Protein AF-A0AAJ4RD51-F1 (afdb_monomer_lite)

Sequence (147 aa):
MKLLRYLFYLLFVIAFFAPMIANIYITQNPNETLKTYYVVIFKYFNLIYYAVLIIFLFASFKFKEAVIGGIIFILGYLGFIYFYNFYFAKMEAQKKAEELNAVVLSMDKLKDFGSYKLLYKKGFYVVVKKEKYDHTNPFGYVKDQRR

Secondary structure (DSSP, 8-state):
-HHHHHHHHHHHHHHHHHHHHHHHHHHT-S-HHHHHHHHHHHTT--HHHHHHHHHHHHHHHH-HHHHHHHHHHHHHHHHHHHHIIIIIHHHHHHHHHHHHT-EEEEGGGGGGS-SEEEEEEETTEEEEEE-------TT--------

Structure (mmCIF, N/CA/C/O backbone):
data_AF-A0AAJ4RD51-F1
#
_entry.id   AF-A0AAJ4RD51-F1
#
loop_
_atom_site.group_PDB
_atom_site.id
_atom_site.type_symbol
_atom_site.label_atom_id
_atom_site.label_alt_id
_atom_site.label_comp_id
_atom_site.label_asym_id
_atom_site.label_entity_id
_atom_site.label_seq_id
_atom_site.pdbx_PDB_ins_code
_atom_site.Cartn_x
_atom_site.Cartn_y
_atom_site.Cartn_z
_atom_site.occupancy
_atom_site.B_iso_or_equiv
_atom_site.auth_seq_id
_atom_site.auth_comp_id
_atom_site.auth_asym_id
_atom_site.auth_atom_id
_atom_site.pdbx_PDB_model_num
ATOM 1 N N . MET A 1 1 ? -18.148 11.676 22.662 1.00 77.50 1 MET A N 1
ATOM 2 C CA . MET A 1 1 ? -17.928 10.223 22.879 1.00 77.50 1 MET A CA 1
ATOM 3 C C . MET A 1 1 ? -18.667 9.319 21.891 1.00 77.50 1 MET A C 1
ATOM 5 O O . MET A 1 1 ? -18.007 8.497 21.273 1.00 77.50 1 MET A O 1
ATOM 9 N N . LYS A 1 2 ? -19.989 9.465 21.693 1.00 84.88 2 LYS A N 1
ATOM 10 C CA . LYS A 1 2 ? -20.732 8.693 20.671 1.00 84.88 2 LYS A CA 1
ATOM 11 C C . LYS A 1 2 ? -20.177 8.899 19.250 1.00 84.88 2 LYS A C 1
ATOM 13 O O .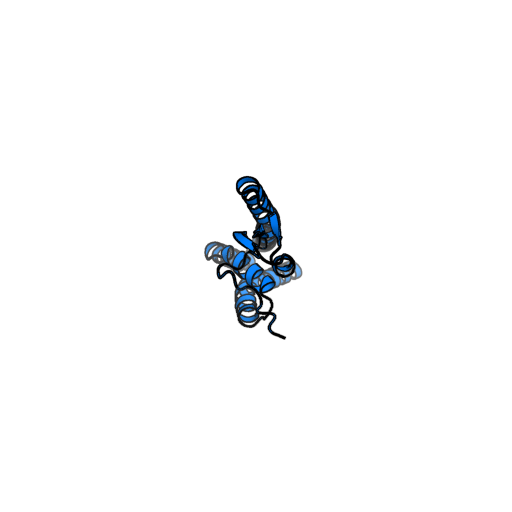 LYS A 1 2 ? -19.901 7.924 18.568 1.00 84.88 2 LYS A O 1
ATOM 18 N N . LEU A 1 3 ? -19.897 10.154 18.876 1.00 88.75 3 LEU A N 1
ATOM 19 C CA . LEU A 1 3 ? -19.297 10.515 17.582 1.00 88.75 3 LEU A CA 1
ATOM 20 C C . LEU A 1 3 ? -17.981 9.772 17.293 1.00 88.75 3 LEU A C 1
ATOM 22 O O . LEU A 1 3 ? -17.800 9.246 16.204 1.00 88.75 3 LEU A O 1
ATOM 26 N N . LEU A 1 4 ? -17.090 9.677 18.285 1.00 86.62 4 LEU A N 1
ATOM 27 C CA . LEU A 1 4 ? -15.796 9.009 18.130 1.00 86.62 4 LEU A CA 1
ATOM 28 C C . LEU A 1 4 ? -15.950 7.499 17.889 1.00 86.62 4 LEU A C 1
ATOM 30 O O . LEU A 1 4 ? -15.223 6.927 17.086 1.00 86.62 4 LEU A O 1
ATOM 34 N N . ARG A 1 5 ? -16.924 6.859 18.551 1.00 87.62 5 ARG A N 1
ATOM 35 C CA . ARG A 1 5 ? -17.244 5.445 18.312 1.00 87.62 5 ARG A CA 1
ATOM 36 C C . ARG A 1 5 ? -17.808 5.229 16.911 1.00 87.62 5 ARG A C 1
ATOM 38 O O . ARG A 1 5 ? -17.379 4.298 16.244 1.00 87.62 5 ARG A O 1
ATOM 45 N N . TYR A 1 6 ? -18.696 6.109 16.442 1.00 91.81 6 TYR A N 1
ATOM 46 C CA . TYR A 1 6 ? -19.188 6.050 15.063 1.00 91.81 6 TYR A CA 1
ATOM 47 C C . TYR A 1 6 ? -18.062 6.213 14.043 1.00 91.81 6 TYR A C 1
ATOM 49 O O . TYR A 1 6 ? -17.997 5.439 13.094 1.00 91.81 6 TYR A O 1
ATOM 57 N N . LEU A 1 7 ? -17.145 7.159 14.271 1.00 90.75 7 LEU A N 1
ATOM 58 C CA . LEU A 1 7 ? -15.973 7.338 13.418 1.00 90.75 7 LEU A CA 1
ATOM 59 C C . LEU A 1 7 ? -15.096 6.081 13.400 1.00 90.75 7 LEU A C 1
ATOM 61 O O . LEU A 1 7 ? -14.716 5.626 12.328 1.00 90.75 7 LEU A O 1
ATOM 65 N N . PHE A 1 8 ? -14.801 5.499 14.564 1.00 90.25 8 PHE A N 1
ATOM 66 C CA . PHE A 1 8 ? -14.025 4.263 14.642 1.00 90.25 8 PHE A CA 1
ATOM 67 C C . PHE A 1 8 ? -14.706 3.110 13.904 1.00 90.25 8 PHE A C 1
ATOM 69 O O . PHE A 1 8 ? -14.043 2.435 13.128 1.00 90.25 8 PHE A O 1
ATOM 76 N N . TYR A 1 9 ? -16.012 2.901 14.085 1.00 92.38 9 TYR A N 1
ATOM 77 C CA . TYR A 1 9 ? -16.729 1.838 13.378 1.00 92.38 9 TYR A CA 1
ATOM 78 C C . TYR A 1 9 ? -16.759 2.069 11.867 1.00 92.38 9 TYR A C 1
ATOM 80 O O . TYR A 1 9 ? -16.552 1.124 11.112 1.00 92.38 9 TYR A O 1
ATOM 88 N N . LEU A 1 10 ? -16.945 3.313 11.416 1.00 92.38 10 LEU A N 1
ATOM 89 C CA . LEU A 1 10 ? -16.856 3.664 10.000 1.00 92.38 10 LEU A CA 1
ATOM 90 C C . LEU A 1 10 ? -15.465 3.339 9.441 1.00 92.38 10 LEU A C 1
ATOM 92 O O . LEU A 1 10 ? -15.350 2.648 8.431 1.00 92.38 10 LEU A O 1
ATOM 96 N N . LEU A 1 11 ? -14.410 3.795 10.122 1.00 90.06 11 LEU A N 1
ATOM 97 C CA . LEU A 1 11 ? -13.026 3.531 9.735 1.00 90.06 11 LEU A CA 1
ATOM 98 C C . LEU A 1 11 ? -12.707 2.037 9.758 1.00 90.06 11 LEU A C 1
ATOM 100 O O . LEU A 1 11 ? -12.049 1.556 8.846 1.00 90.06 11 LEU A O 1
ATOM 104 N N . PHE A 1 12 ? -13.197 1.300 10.754 1.00 91.50 12 PHE A N 1
ATOM 105 C CA . PHE A 1 12 ? -13.045 -0.147 10.848 1.00 91.50 12 PHE A CA 1
ATOM 106 C C . PHE A 1 12 ? -13.701 -0.843 9.656 1.00 91.50 12 PHE A C 1
ATOM 108 O O . PHE A 1 12 ? -13.054 -1.656 9.010 1.00 91.50 12 PHE A O 1
ATOM 115 N N . VAL A 1 13 ? -14.954 -0.509 9.328 1.00 90.06 13 VAL A N 1
ATOM 116 C CA . VAL A 1 13 ? -15.672 -1.105 8.190 1.00 90.06 13 VAL A CA 1
ATOM 117 C C . VAL A 1 13 ? -14.929 -0.822 6.889 1.00 90.06 13 VAL A C 1
ATOM 119 O O . VAL A 1 13 ? -14.681 -1.748 6.119 1.00 90.06 13 VAL A O 1
ATOM 122 N N . ILE A 1 14 ? -14.508 0.426 6.665 1.00 88.19 14 ILE A N 1
ATOM 123 C CA . ILE A 1 14 ? -13.710 0.787 5.490 1.00 88.19 14 ILE A CA 1
ATOM 124 C C . ILE A 1 14 ? -12.420 -0.031 5.472 1.00 88.19 14 ILE A C 1
ATOM 126 O O . ILE A 1 14 ? -12.133 -0.689 4.485 1.00 88.19 14 ILE A O 1
ATOM 130 N N . ALA A 1 15 ? -11.654 -0.044 6.556 1.00 86.00 15 ALA A N 1
ATOM 131 C CA . ALA A 1 15 ? -10.354 -0.696 6.603 1.00 86.00 15 ALA A CA 1
ATOM 132 C C . ALA A 1 15 ? -10.437 -2.232 6.482 1.00 86.00 15 ALA A C 1
ATOM 134 O O . ALA A 1 15 ? -9.573 -2.857 5.867 1.00 86.00 15 ALA A O 1
ATOM 135 N N . PHE A 1 16 ? -11.498 -2.837 7.018 1.00 87.38 16 PHE A N 1
ATOM 136 C CA . PHE A 1 16 ? -11.742 -4.275 6.972 1.00 87.38 16 PHE A CA 1
ATOM 137 C C . PHE A 1 16 ? -12.213 -4.735 5.586 1.00 87.38 16 PHE A C 1
ATOM 139 O O . PHE A 1 16 ? -11.689 -5.711 5.050 1.00 87.38 16 PHE A O 1
ATOM 146 N N . PHE A 1 17 ? -13.170 -4.019 4.980 1.00 85.94 17 PHE A N 1
ATOM 147 C CA . PHE A 1 17 ? -13.783 -4.411 3.705 1.00 85.94 17 PHE A CA 1
ATOM 148 C C . PHE A 1 17 ? -13.136 -3.786 2.466 1.00 85.94 17 PHE A C 1
ATOM 150 O O . PHE A 1 17 ? -13.308 -4.330 1.375 1.00 85.94 17 PHE A O 1
ATOM 157 N N . ALA A 1 18 ? -12.383 -2.686 2.587 1.00 82.69 18 ALA A N 1
ATOM 158 C CA . ALA A 1 18 ? -11.741 -2.031 1.443 1.00 82.69 18 ALA A CA 1
ATOM 159 C C . ALA A 1 18 ? -10.896 -2.994 0.603 1.00 82.69 18 ALA A C 1
ATOM 161 O O . ALA A 1 18 ? -11.023 -2.936 -0.619 1.00 82.69 18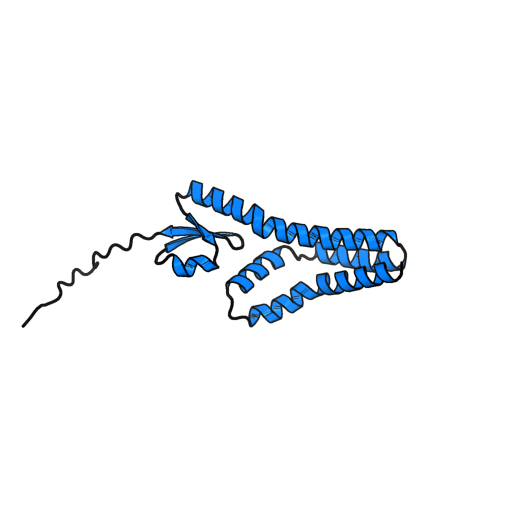 ALA A O 1
ATOM 162 N N . PRO A 1 19 ? -10.107 -3.919 1.186 1.00 77.94 19 PRO A N 1
ATOM 163 C CA . PRO A 1 19 ? -9.364 -4.888 0.392 1.00 77.94 19 PRO A CA 1
ATOM 164 C C . PRO A 1 19 ? -10.300 -5.786 -0.429 1.00 77.94 19 PRO A C 1
ATOM 166 O O . PRO A 1 19 ? -10.101 -5.947 -1.624 1.00 77.94 19 PRO A O 1
ATOM 169 N N . MET A 1 20 ? -11.391 -6.291 0.151 1.00 79.25 20 MET A N 1
ATOM 170 C CA . MET A 1 20 ? -12.344 -7.143 -0.570 1.00 79.25 20 MET A CA 1
ATOM 171 C C . MET A 1 20 ? -13.058 -6.397 -1.711 1.00 79.25 20 MET A C 1
ATOM 173 O O . MET A 1 20 ? -13.116 -6.902 -2.832 1.00 79.25 20 MET A O 1
ATOM 177 N N . ILE A 1 21 ? -13.558 -5.184 -1.447 1.00 78.50 21 ILE A N 1
ATOM 178 C CA . ILE A 1 21 ? -14.247 -4.350 -2.449 1.00 78.50 21 ILE A CA 1
ATOM 179 C C . ILE A 1 21 ? -13.288 -3.970 -3.580 1.00 78.50 21 ILE A C 1
ATOM 181 O O . ILE A 1 21 ? -13.636 -4.062 -4.758 1.00 78.50 21 ILE A O 1
ATOM 185 N N . ALA A 1 22 ? -12.063 -3.581 -3.232 1.00 73.81 22 ALA A N 1
ATOM 186 C CA . ALA A 1 22 ? -11.060 -3.227 -4.217 1.00 73.81 22 ALA A CA 1
ATOM 187 C C . ALA A 1 22 ? -10.637 -4.441 -5.058 1.00 73.81 22 ALA A C 1
ATOM 189 O O . ALA A 1 22 ? -10.475 -4.274 -6.262 1.00 73.81 22 ALA A O 1
ATOM 190 N N . ASN A 1 23 ? -10.573 -5.660 -4.501 1.00 75.25 23 ASN A N 1
ATOM 191 C CA . ASN A 1 23 ? -10.297 -6.871 -5.286 1.00 75.25 23 ASN A CA 1
ATOM 192 C C . ASN A 1 23 ? -11.311 -7.068 -6.419 1.00 75.25 23 ASN A C 1
ATOM 194 O O . ASN A 1 23 ? -10.944 -7.301 -7.572 1.00 75.25 23 ASN A O 1
ATOM 198 N N . ILE A 1 24 ? -12.596 -6.937 -6.083 1.00 78.50 24 ILE A N 1
ATOM 199 C CA . ILE A 1 24 ? -13.706 -7.113 -7.024 1.00 78.50 24 ILE A CA 1
ATOM 200 C C . ILE A 1 24 ? -13.634 -6.045 -8.117 1.00 78.50 24 ILE A C 1
ATOM 202 O O . ILE A 1 24 ? -13.632 -6.373 -9.303 1.00 78.50 24 ILE A O 1
ATOM 206 N N . TYR A 1 25 ? -13.502 -4.777 -7.717 1.00 73.75 25 TYR A N 1
ATOM 207 C CA . TYR A 1 25 ? -13.423 -3.654 -8.648 1.00 73.75 25 TYR A CA 1
ATOM 208 C C . TYR A 1 25 ? -12.241 -3.791 -9.613 1.00 73.75 25 TYR A C 1
ATOM 210 O O . TYR A 1 25 ? -12.349 -3.485 -10.796 1.00 73.75 25 TYR A O 1
ATOM 218 N N . ILE A 1 26 ? -11.106 -4.282 -9.123 1.00 74.00 26 ILE A N 1
ATOM 219 C CA . ILE A 1 26 ? -9.843 -4.279 -9.861 1.00 74.00 26 ILE A CA 1
ATOM 220 C C . ILE A 1 26 ? -9.699 -5.464 -10.799 1.00 74.00 26 ILE A C 1
ATOM 222 O O . ILE A 1 26 ? -9.143 -5.305 -11.886 1.00 74.00 26 ILE A O 1
ATOM 226 N N . THR A 1 27 ? -10.281 -6.606 -10.441 1.00 72.44 27 THR A N 1
ATOM 227 C CA . THR A 1 27 ? -10.408 -7.749 -11.354 1.00 72.44 27 THR A CA 1
ATOM 228 C C . THR A 1 27 ? -11.162 -7.360 -12.633 1.00 72.44 27 THR A C 1
ATOM 230 O O . THR A 1 27 ? -10.868 -7.877 -13.706 1.00 72.44 27 THR A O 1
ATOM 233 N N . GLN A 1 28 ? -12.087 -6.401 -12.540 1.00 78.12 28 GLN A N 1
ATOM 234 C CA . GLN A 1 28 ? -12.918 -5.943 -13.656 1.00 78.12 28 GLN A CA 1
ATOM 235 C C . GLN A 1 28 ? -12.422 -4.639 -14.309 1.00 78.12 28 GLN A C 1
ATOM 237 O O . GLN A 1 28 ? -12.961 -4.223 -15.333 1.00 78.12 28 GLN A O 1
ATOM 242 N N . ASN A 1 29 ? -11.403 -3.973 -13.751 1.00 76.00 29 ASN A N 1
ATOM 243 C CA . ASN A 1 29 ? -10.994 -2.644 -14.208 1.00 76.00 29 ASN A CA 1
ATOM 244 C C . ASN A 1 29 ? -10.024 -2.712 -15.409 1.00 76.00 29 ASN A C 1
ATOM 246 O O . ASN A 1 29 ? -9.017 -3.420 -15.338 1.00 76.00 29 ASN A O 1
ATOM 250 N N . PRO A 1 30 ? -10.235 -1.945 -16.493 1.00 73.75 30 PRO A N 1
ATOM 251 C CA . PRO A 1 30 ? -9.291 -1.889 -17.613 1.00 73.75 30 PRO A CA 1
ATOM 252 C C . PRO A 1 30 ? -7.975 -1.151 -17.290 1.00 73.75 30 PRO A C 1
ATOM 254 O O . PRO A 1 30 ? -7.018 -1.242 -18.052 1.00 73.75 30 PRO A O 1
ATOM 257 N N . ASN A 1 31 ? -7.889 -0.416 -16.176 1.00 79.12 31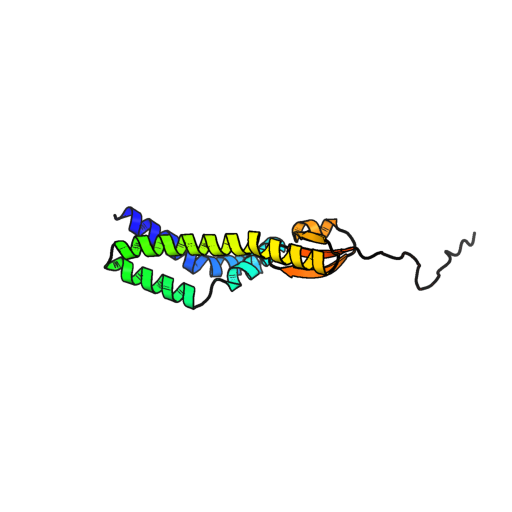 ASN A N 1
ATOM 258 C CA . ASN A 1 31 ? -6.713 0.376 -15.819 1.00 79.12 31 ASN A CA 1
ATOM 259 C C . ASN A 1 31 ? -5.631 -0.460 -15.098 1.00 79.12 31 ASN A C 1
ATOM 261 O O . ASN A 1 31 ? -5.717 -0.742 -13.899 1.00 79.12 31 ASN A O 1
ATOM 265 N N . GLU A 1 32 ? -4.562 -0.794 -15.825 1.00 69.12 32 GLU A N 1
ATOM 266 C CA . GLU A 1 32 ? -3.413 -1.583 -15.344 1.00 69.12 32 GLU A CA 1
ATOM 267 C C . GLU A 1 32 ? -2.601 -0.912 -14.216 1.00 69.12 32 GLU A C 1
ATOM 269 O O . GLU A 1 32 ? -2.006 -1.587 -13.364 1.00 69.12 32 GLU A O 1
ATOM 274 N N . THR A 1 33 ? -2.608 0.422 -14.145 1.00 67.44 33 THR A N 1
ATOM 275 C CA . THR A 1 33 ? -1.943 1.173 -13.069 1.00 67.44 33 THR A CA 1
ATOM 276 C C . THR A 1 33 ? -2.688 0.999 -11.748 1.00 67.44 33 THR A C 1
ATOM 278 O O . THR A 1 33 ? -2.068 0.735 -10.717 1.00 67.44 33 THR A O 1
ATOM 281 N N . LEU A 1 34 ? -4.021 1.073 -11.784 1.00 67.75 34 LEU A N 1
ATOM 282 C CA . LEU A 1 34 ? -4.895 0.824 -10.631 1.00 67.75 34 LEU A CA 1
ATOM 283 C C . LEU A 1 34 ? -4.792 -0.629 -10.148 1.00 67.75 34 LEU A C 1
ATOM 285 O O . LEU A 1 34 ? -4.701 -0.873 -8.945 1.00 67.75 34 LEU A O 1
ATOM 289 N N . LYS A 1 35 ? -4.709 -1.584 -11.081 1.00 69.31 35 LYS A N 1
ATOM 290 C CA . LYS A 1 35 ? -4.441 -2.996 -10.772 1.00 69.31 35 LYS A CA 1
ATOM 291 C C . LYS A 1 35 ? -3.124 -3.196 -10.045 1.00 69.31 35 LYS A C 1
ATOM 293 O O . LYS A 1 35 ? -3.081 -3.833 -8.994 1.00 69.31 35 LYS A O 1
ATOM 298 N N . THR A 1 36 ? -2.052 -2.610 -10.572 1.00 67.00 36 THR A N 1
ATOM 299 C CA . THR A 1 36 ? -0.734 -2.727 -9.946 1.00 67.00 36 THR A CA 1
ATOM 300 C C . THR A 1 36 ? -0.713 -2.067 -8.572 1.00 67.00 36 THR A C 1
ATOM 302 O O . THR A 1 36 ? -0.179 -2.664 -7.640 1.00 67.00 36 THR A O 1
ATOM 305 N N . TYR A 1 37 ? -1.328 -0.888 -8.414 1.00 68.56 37 TYR A N 1
ATOM 306 C CA . TYR A 1 37 ? -1.432 -0.223 -7.113 1.00 68.56 37 TYR A CA 1
ATOM 307 C C . TYR A 1 37 ? -2.006 -1.151 -6.052 1.00 68.56 37 TYR A C 1
ATOM 309 O O . TYR A 1 37 ? -1.446 -1.318 -4.971 1.00 68.56 37 TYR A O 1
ATOM 317 N N . TYR A 1 38 ? -3.117 -1.787 -6.395 1.00 72.25 38 TYR A N 1
ATOM 318 C CA . TYR A 1 38 ? -3.858 -2.609 -5.469 1.00 72.25 38 TYR A CA 1
ATOM 319 C C . TYR A 1 38 ? -3.160 -3.906 -5.116 1.00 72.25 38 TYR A C 1
ATOM 321 O O . TYR A 1 38 ? -3.101 -4.231 -3.939 1.00 72.25 38 TYR A O 1
ATOM 329 N N . VAL A 1 39 ? -2.578 -4.618 -6.083 1.00 70.12 39 VAL A N 1
ATOM 330 C CA . VAL A 1 39 ? -1.814 -5.842 -5.788 1.00 70.12 39 VAL A CA 1
ATOM 331 C C . VAL A 1 39 ? -0.675 -5.541 -4.811 1.00 70.12 39 VAL A C 1
ATOM 333 O O . VAL A 1 39 ? -0.415 -6.305 -3.881 1.00 70.12 39 VAL A O 1
ATOM 336 N N . VAL A 1 40 ? -0.016 -4.397 -4.994 1.00 67.81 40 VAL A N 1
ATOM 337 C CA . VAL A 1 40 ? 1.088 -3.977 -4.132 1.00 67.81 40 VAL A CA 1
ATOM 338 C C . VAL A 1 40 ? 0.572 -3.608 -2.737 1.00 67.81 40 VAL A C 1
ATOM 340 O O . VAL A 1 40 ? 1.147 -4.049 -1.746 1.00 67.81 40 VAL A O 1
ATOM 343 N N . ILE A 1 41 ? -0.526 -2.857 -2.642 1.00 69.56 41 ILE A N 1
ATOM 344 C CA . ILE A 1 41 ? -1.164 -2.514 -1.367 1.00 69.56 41 ILE A CA 1
ATOM 345 C C . ILE A 1 41 ? -1.663 -3.759 -0.624 1.00 69.56 41 ILE A C 1
ATOM 347 O O . ILE A 1 41 ? -1.429 -3.897 0.576 1.00 69.56 41 ILE A O 1
ATOM 351 N N . PHE A 1 42 ? -2.315 -4.680 -1.332 1.00 72.56 42 PHE A N 1
ATOM 352 C CA . PHE A 1 42 ? -2.924 -5.883 -0.771 1.00 72.56 42 PHE A CA 1
ATOM 353 C C . PHE A 1 42 ? -1.895 -6.788 -0.096 1.00 72.56 42 PHE A C 1
ATOM 355 O O . PHE A 1 42 ? -2.193 -7.388 0.930 1.00 72.56 42 PHE A O 1
ATOM 362 N N . LYS A 1 43 ? -0.650 -6.816 -0.593 1.00 71.12 43 LYS A N 1
ATOM 363 C CA . LYS A 1 43 ? 0.455 -7.549 0.045 1.00 71.12 43 LYS A CA 1
ATOM 364 C C . LYS A 1 43 ? 0.652 -7.172 1.519 1.00 71.12 43 LYS A C 1
ATOM 366 O O . LYS A 1 43 ? 1.112 -7.999 2.306 1.00 71.12 43 LYS A O 1
ATOM 371 N N . TYR A 1 44 ? 0.334 -5.935 1.892 1.00 72.38 44 TYR A N 1
ATOM 372 C CA . TYR A 1 44 ? 0.494 -5.465 3.263 1.00 72.38 44 TYR A CA 1
ATOM 373 C C . TYR A 1 44 ? -0.714 -5.804 4.136 1.00 72.38 44 TYR A C 1
ATOM 375 O O . TYR A 1 44 ? -0.527 -5.981 5.344 1.00 72.38 44 TYR A O 1
ATOM 383 N N . PHE A 1 45 ? -1.911 -5.941 3.551 1.00 77.25 45 PHE A N 1
ATOM 384 C CA . PHE A 1 45 ? -3.146 -6.348 4.230 1.00 77.25 45 PHE A CA 1
ATOM 385 C C . PHE A 1 45 ? -3.103 -7.848 4.553 1.00 77.25 45 PHE A C 1
ATOM 387 O O . PHE A 1 45 ? -3.578 -8.689 3.796 1.00 77.25 45 PHE A O 1
ATOM 394 N N . ASN A 1 46 ? -2.485 -8.190 5.685 1.00 75.88 46 ASN A N 1
ATOM 395 C CA . ASN A 1 46 ? -2.257 -9.569 6.114 1.00 75.88 46 ASN A CA 1
ATOM 396 C C . ASN A 1 46 ? -3.087 -9.957 7.351 1.00 75.88 46 ASN A C 1
ATOM 398 O O . ASN A 1 46 ? -3.709 -9.121 8.004 1.00 75.88 46 ASN A O 1
ATOM 402 N N . LEU A 1 47 ? -3.077 -11.249 7.693 1.00 80.50 47 LEU A N 1
ATOM 403 C CA . LEU A 1 47 ? -3.866 -11.809 8.797 1.00 80.50 47 LEU A CA 1
ATOM 404 C C . LEU A 1 47 ? -3.611 -11.111 10.146 1.00 80.50 47 LEU A C 1
ATOM 406 O O . LEU A 1 47 ? -4.547 -10.910 10.917 1.00 80.50 47 LEU A O 1
ATOM 410 N N . ILE A 1 48 ? -2.363 -10.711 10.418 1.00 82.38 48 ILE A N 1
ATOM 411 C CA . ILE A 1 48 ? -1.981 -10.047 11.673 1.00 82.38 48 ILE A CA 1
ATOM 412 C C . ILE A 1 48 ? -2.683 -8.692 11.787 1.00 82.38 48 ILE A C 1
ATOM 414 O O . ILE A 1 48 ? -3.253 -8.383 12.830 1.00 82.38 48 ILE A O 1
ATOM 418 N N . TYR A 1 49 ? -2.699 -7.908 10.707 1.00 86.00 49 TYR A N 1
ATOM 419 C CA . TYR A 1 49 ? -3.419 -6.637 10.664 1.00 86.00 49 TYR A CA 1
ATOM 420 C C . TYR A 1 49 ? -4.910 -6.807 11.002 1.00 86.00 49 TYR A C 1
ATOM 422 O O . TYR A 1 49 ? -5.439 -6.091 11.856 1.00 86.00 49 TYR A O 1
ATOM 430 N N . TYR A 1 50 ? -5.573 -7.794 10.393 1.00 86.75 50 TYR A N 1
ATOM 431 C CA . TYR A 1 50 ? -6.986 -8.074 10.662 1.00 86.75 50 TYR A CA 1
ATOM 432 C C . TYR A 1 50 ? -7.234 -8.539 12.100 1.00 86.75 50 TYR A C 1
ATOM 434 O O . TYR A 1 50 ? -8.206 -8.106 12.718 1.00 86.75 50 TYR A O 1
ATOM 442 N N . ALA A 1 51 ? -6.349 -9.366 12.662 1.00 86.44 51 ALA A N 1
ATOM 443 C CA . ALA A 1 51 ? -6.450 -9.795 14.054 1.00 86.44 51 ALA A CA 1
ATOM 444 C C . ALA A 1 51 ? -6.386 -8.597 15.017 1.00 86.44 51 ALA A C 1
ATOM 446 O O . ALA A 1 51 ? -7.213 -8.483 15.923 1.00 86.44 51 ALA A O 1
ATOM 447 N N . VAL A 1 52 ? -5.463 -7.659 14.779 1.00 89.00 52 VAL A N 1
ATOM 448 C CA . VAL A 1 52 ? -5.337 -6.436 15.586 1.00 89.00 52 VAL A CA 1
ATOM 449 C C . VAL A 1 52 ? -6.577 -5.546 15.454 1.00 89.00 52 VAL A C 1
ATOM 451 O O . VAL A 1 52 ? -7.091 -5.067 16.465 1.00 89.00 52 VAL A O 1
ATOM 454 N N . LEU A 1 53 ? -7.117 -5.371 14.242 1.00 90.44 53 LEU A N 1
ATOM 455 C CA . LEU A 1 53 ? -8.372 -4.640 14.036 1.00 90.44 53 LEU A CA 1
ATOM 456 C C . LEU A 1 53 ? -9.531 -5.240 14.842 1.00 90.44 53 LEU A C 1
ATOM 458 O O . LEU A 1 53 ? -10.267 -4.504 15.500 1.00 90.44 53 LEU A O 1
ATOM 462 N N . ILE A 1 54 ? -9.694 -6.565 14.802 1.00 90.38 54 ILE A N 1
ATOM 463 C CA . ILE A 1 54 ? -10.762 -7.272 15.520 1.00 90.38 54 ILE A CA 1
ATOM 464 C C . ILE A 1 54 ? -10.603 -7.100 17.039 1.00 90.38 54 ILE A C 1
ATOM 466 O O . ILE A 1 54 ? -11.588 -6.848 17.734 1.00 90.38 54 ILE A O 1
ATOM 470 N N . ILE A 1 55 ? -9.372 -7.158 17.560 1.00 90.56 55 ILE A N 1
ATOM 471 C CA . ILE A 1 55 ? -9.090 -6.886 18.979 1.00 90.56 55 ILE A CA 1
ATOM 472 C C . ILE A 1 55 ? -9.540 -5.472 19.356 1.00 90.56 55 ILE A C 1
ATOM 474 O O . ILE A 1 55 ? -10.253 -5.304 20.347 1.00 90.56 55 ILE A O 1
ATOM 478 N N . PHE A 1 56 ? -9.184 -4.461 18.557 1.00 90.44 56 PHE A N 1
ATOM 479 C CA . PHE A 1 56 ? -9.623 -3.087 18.805 1.00 90.44 56 PHE A CA 1
ATOM 480 C C . PHE A 1 56 ? -11.144 -2.945 18.742 1.00 90.44 56 PHE A C 1
ATOM 482 O O . PHE A 1 56 ? -11.713 -2.241 19.577 1.00 90.44 56 PHE A O 1
ATOM 489 N N . LEU A 1 57 ? -11.814 -3.645 17.821 1.00 91.19 57 LEU A N 1
ATOM 490 C CA . LEU A 1 57 ? -13.272 -3.655 17.744 1.00 91.19 57 LEU A CA 1
ATOM 491 C C . LEU A 1 57 ? -13.891 -4.152 19.054 1.00 91.19 57 LEU A C 1
ATOM 493 O O . LEU A 1 57 ? -14.697 -3.440 19.653 1.00 91.19 57 LEU A O 1
ATOM 497 N N . PHE A 1 58 ? -13.486 -5.324 19.546 1.00 90.69 58 PHE A N 1
ATOM 498 C CA . PHE A 1 58 ? -14.046 -5.867 20.785 1.00 90.69 58 PHE A CA 1
ATOM 499 C C . PHE A 1 58 ? -13.664 -5.044 22.021 1.00 90.69 58 PHE A C 1
ATOM 501 O O . PHE A 1 58 ? -14.508 -4.789 22.885 1.00 90.69 58 PHE A O 1
ATOM 508 N N . ALA A 1 59 ? -12.421 -4.565 22.095 1.00 88.44 59 ALA A N 1
ATOM 509 C CA . ALA A 1 59 ? -11.964 -3.709 23.185 1.00 88.44 59 ALA A CA 1
ATOM 510 C C . ALA A 1 59 ? -12.727 -2.375 23.228 1.00 88.44 59 ALA A C 1
ATOM 512 O O . ALA A 1 59 ? -13.012 -1.868 24.316 1.00 88.44 59 ALA A O 1
ATOM 513 N N . SER A 1 60 ? -13.133 -1.841 22.070 1.00 88.00 60 SER A N 1
ATOM 514 C CA . SER A 1 60 ? -13.867 -0.574 21.964 1.00 88.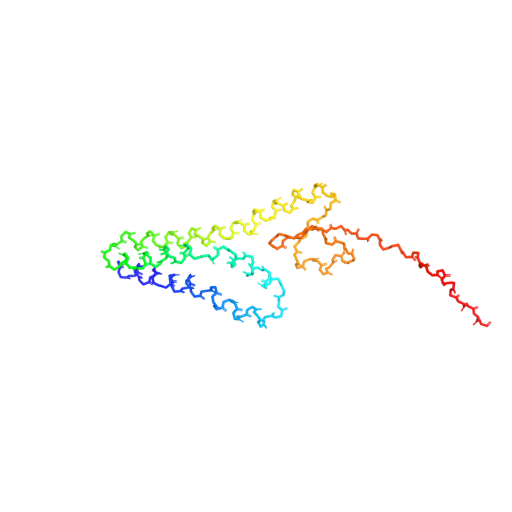00 60 SER A CA 1
ATOM 515 C C . SER A 1 60 ? -15.237 -0.585 22.650 1.00 88.00 60 SER A C 1
ATOM 517 O O . SER A 1 60 ? -15.736 0.472 23.051 1.00 88.00 60 SER A O 1
ATOM 519 N N . PHE A 1 61 ? -15.845 -1.764 22.843 1.00 85.25 61 PHE A N 1
ATOM 520 C CA . PHE A 1 61 ? -17.109 -1.872 23.570 1.00 85.25 61 PHE A CA 1
ATOM 521 C C . PHE A 1 61 ? -16.940 -1.478 25.039 1.00 85.25 61 PHE A C 1
ATOM 523 O O . PHE A 1 61 ? -17.782 -0.741 25.562 1.00 85.25 61 PHE A O 1
ATOM 530 N N . LYS A 1 62 ? -15.826 -1.885 25.665 1.00 85.56 62 LYS A N 1
ATOM 531 C CA . LYS A 1 62 ? -15.541 -1.680 27.093 1.00 85.56 62 LYS A CA 1
ATOM 532 C C . LYS A 1 62 ? -14.684 -0.442 27.369 1.00 85.56 62 LYS A C 1
ATOM 534 O O . LYS A 1 62 ? -15.014 0.325 28.267 1.00 85.56 62 LYS A O 1
ATOM 539 N N . PHE A 1 63 ? -13.635 -0.211 26.583 1.00 86.50 63 PHE A N 1
ATOM 540 C CA . PHE A 1 63 ? -12.626 0.819 26.849 1.00 86.50 63 PHE A CA 1
ATOM 541 C C . PHE A 1 63 ? -12.705 1.958 25.833 1.00 86.50 63 PHE A C 1
ATOM 543 O O . PHE A 1 63 ? -12.819 1.740 24.626 1.00 86.50 63 PHE A O 1
ATOM 550 N N . LYS A 1 64 ? -12.656 3.203 26.313 1.00 84.50 64 LYS A N 1
ATOM 551 C CA . LYS A 1 64 ? -12.742 4.396 25.452 1.00 84.50 64 LYS A CA 1
ATOM 552 C C . LYS A 1 64 ? -11.417 4.639 24.731 1.00 84.50 64 LYS A C 1
ATOM 554 O O . LYS A 1 64 ? -11.401 5.068 23.583 1.00 84.50 64 LYS A O 1
ATOM 559 N N . GLU A 1 65 ? -10.326 4.299 25.396 1.00 88.38 65 GLU A N 1
ATOM 560 C CA . GLU A 1 65 ? -8.942 4.387 24.952 1.00 88.38 65 GLU A CA 1
ATOM 561 C C . GLU A 1 65 ? -8.698 3.458 23.757 1.00 88.38 65 GLU A C 1
ATOM 563 O O . GLU A 1 65 ? -7.998 3.829 22.819 1.00 88.38 65 GLU A O 1
ATOM 568 N N . ALA A 1 66 ? -9.363 2.296 23.727 1.00 89.75 66 ALA A N 1
ATOM 569 C CA . ALA A 1 66 ? -9.310 1.366 22.602 1.00 89.75 66 ALA A CA 1
ATOM 570 C C . ALA A 1 66 ? -9.894 1.963 21.309 1.00 89.75 66 ALA A C 1
ATOM 572 O O . ALA A 1 66 ? -9.411 1.651 20.226 1.00 89.75 66 ALA A O 1
ATOM 573 N N . VAL A 1 67 ? -10.883 2.861 21.408 1.00 87.81 67 VAL A N 1
ATOM 574 C CA . VAL A 1 67 ? -11.428 3.581 20.242 1.00 87.81 67 VAL A CA 1
ATOM 575 C C . VAL A 1 67 ? -10.349 4.480 19.636 1.00 87.81 67 VAL A C 1
ATOM 577 O O . VAL A 1 67 ? -10.123 4.451 18.430 1.00 87.81 67 VAL A O 1
ATOM 580 N N . ILE A 1 68 ? -9.660 5.260 20.474 1.00 89.06 68 ILE A N 1
ATOM 581 C CA . ILE A 1 68 ? -8.596 6.176 20.039 1.00 89.06 68 ILE A CA 1
ATOM 582 C C . ILE A 1 68 ? -7.419 5.379 19.470 1.00 89.06 68 ILE A C 1
ATOM 584 O O . ILE A 1 68 ? -6.963 5.669 18.367 1.00 89.06 68 ILE A O 1
ATOM 588 N N . GLY A 1 69 ? -6.974 4.341 20.184 1.00 90.81 69 GLY A N 1
ATOM 589 C CA . GLY A 1 69 ? -5.901 3.455 19.735 1.00 90.81 69 GLY A CA 1
ATOM 590 C C . GLY A 1 69 ? -6.223 2.772 18.406 1.00 90.81 69 GLY A C 1
ATOM 591 O O . GLY A 1 69 ? -5.379 2.751 17.517 1.00 90.81 69 GLY A O 1
ATOM 592 N N . GLY A 1 70 ? -7.461 2.306 18.226 1.00 90.25 70 GLY A N 1
ATOM 593 C CA . GLY A 1 70 ? -7.921 1.713 16.973 1.00 90.25 70 GLY A CA 1
ATOM 594 C C . GLY A 1 70 ? -7.919 2.704 15.807 1.00 90.25 70 GLY A C 1
ATOM 595 O O . GLY A 1 70 ? -7.465 2.360 14.718 1.00 90.25 70 GLY A O 1
ATOM 596 N N . ILE A 1 71 ? -8.354 3.951 16.029 1.00 90.94 71 ILE A N 1
ATOM 597 C CA . ILE A 1 71 ? -8.283 5.015 15.012 1.00 90.94 71 ILE A CA 1
ATOM 598 C C . ILE A 1 71 ? -6.826 5.301 14.635 1.00 90.94 71 ILE A C 1
ATOM 600 O O . ILE A 1 71 ? -6.495 5.306 13.450 1.00 90.94 71 ILE A O 1
ATOM 604 N N . ILE A 1 72 ? -5.952 5.508 15.625 1.00 92.56 72 ILE A N 1
ATOM 605 C CA . ILE A 1 72 ? -4.524 5.769 15.396 1.00 92.56 72 ILE A CA 1
ATOM 606 C C . ILE A 1 72 ? -3.886 4.603 14.640 1.00 92.56 72 ILE A C 1
ATOM 608 O O . ILE A 1 72 ? -3.136 4.830 13.695 1.00 92.56 72 ILE A O 1
ATOM 612 N N . PHE A 1 73 ? -4.217 3.365 15.006 1.00 92.50 73 PHE A N 1
ATOM 613 C CA . PHE A 1 73 ? -3.724 2.169 14.334 1.00 92.50 73 PHE A CA 1
ATOM 614 C C . PHE A 1 73 ? -4.157 2.119 12.865 1.00 92.50 73 PHE A C 1
ATOM 616 O O . PHE A 1 73 ? -3.310 1.942 11.991 1.00 92.50 73 PHE A O 1
ATOM 623 N N . ILE A 1 74 ? -5.448 2.327 12.574 1.00 90.50 74 ILE A N 1
ATOM 624 C CA . ILE A 1 74 ? -5.968 2.343 11.198 1.00 90.50 74 ILE A CA 1
ATOM 625 C C . ILE A 1 74 ? -5.268 3.429 10.374 1.00 90.50 74 ILE A C 1
ATOM 627 O O . ILE A 1 74 ? -4.756 3.144 9.292 1.00 90.50 74 ILE A O 1
ATOM 631 N N . LEU A 1 75 ? -5.216 4.661 10.886 1.00 90.19 75 LEU A N 1
ATOM 632 C CA . LEU A 1 75 ? -4.616 5.789 10.173 1.00 90.19 75 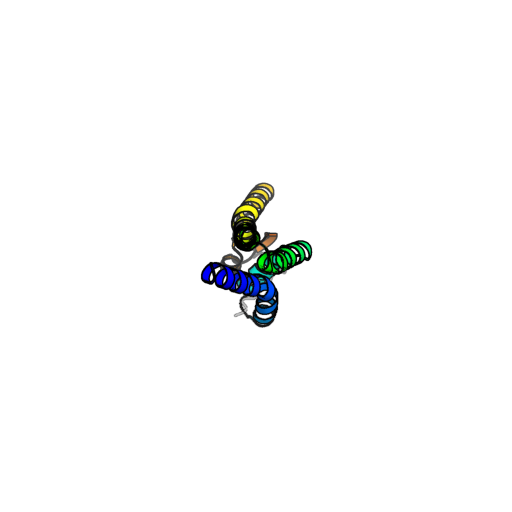LEU A CA 1
ATOM 633 C C . LEU A 1 75 ? -3.110 5.604 9.973 1.00 90.19 75 LEU A C 1
ATOM 635 O O . LEU A 1 75 ? -2.607 5.823 8.873 1.00 90.19 75 LEU A O 1
ATOM 639 N N . GLY A 1 76 ? -2.396 5.161 11.009 1.00 90.19 76 GLY A N 1
ATOM 640 C CA . GLY A 1 76 ? -0.964 4.889 10.944 1.00 90.19 76 GLY A CA 1
ATOM 641 C C . GLY A 1 76 ? -0.637 3.782 9.946 1.00 90.19 76 GLY A C 1
ATOM 642 O O . GLY A 1 76 ? 0.302 3.911 9.166 1.00 90.19 76 GLY A O 1
ATOM 643 N N . TYR A 1 77 ? -1.452 2.730 9.903 1.00 87.25 77 TYR A N 1
ATOM 644 C CA . TYR A 1 77 ? -1.289 1.637 8.956 1.00 87.25 77 TYR A CA 1
ATOM 645 C C . TYR A 1 77 ? -1.559 2.065 7.503 1.00 87.25 77 TYR A C 1
ATOM 647 O O . TYR A 1 77 ? -0.767 1.758 6.612 1.00 87.25 77 TYR A O 1
ATOM 655 N N . LEU A 1 78 ? -2.625 2.834 7.252 1.00 83.25 78 LEU A N 1
ATOM 656 C CA . LEU A 1 78 ? -2.889 3.406 5.924 1.00 83.25 78 LEU A CA 1
ATOM 657 C C . LEU A 1 78 ? -1.767 4.361 5.487 1.00 83.25 78 LEU A C 1
ATOM 659 O O . LEU A 1 78 ? -1.316 4.306 4.342 1.00 83.25 78 LEU A O 1
ATOM 663 N N . GLY A 1 79 ? -1.272 5.190 6.410 1.00 85.69 79 GLY A N 1
ATOM 664 C CA . GLY A 1 79 ? -0.117 6.056 6.188 1.00 85.69 79 GLY A CA 1
ATOM 665 C C . GLY A 1 79 ? 1.152 5.265 5.860 1.00 85.69 79 GLY A C 1
ATOM 666 O O . GLY A 1 79 ? 1.854 5.608 4.912 1.00 85.69 79 GLY A O 1
ATOM 667 N N . PHE A 1 80 ? 1.412 4.167 6.576 1.00 84.94 80 PHE A N 1
ATOM 668 C CA . PHE A 1 80 ? 2.527 3.260 6.305 1.00 84.94 80 PHE A CA 1
ATOM 669 C C . PHE A 1 80 ? 2.435 2.645 4.905 1.00 84.94 80 PHE A C 1
ATOM 671 O O . PHE A 1 80 ? 3.413 2.689 4.160 1.00 84.94 80 PHE A O 1
ATOM 678 N N . ILE A 1 81 ? 1.264 2.131 4.512 1.00 80.62 81 ILE A N 1
ATOM 679 C CA . ILE A 1 81 ? 1.036 1.601 3.160 1.00 80.62 81 ILE A CA 1
ATOM 680 C C . ILE A 1 81 ? 1.335 2.672 2.111 1.00 80.62 81 ILE A C 1
ATOM 682 O O . ILE A 1 81 ? 2.035 2.402 1.133 1.00 80.62 81 ILE A O 1
ATOM 686 N N . TYR A 1 82 ? 0.811 3.884 2.294 1.00 79.25 82 TYR A N 1
ATOM 687 C CA . TYR A 1 82 ? 1.032 4.979 1.356 1.00 79.25 82 TYR A CA 1
ATOM 688 C C . TYR A 1 82 ? 2.523 5.330 1.245 1.00 79.25 82 TYR A C 1
ATOM 690 O O . TYR A 1 82 ? 3.079 5.361 0.145 1.00 79.25 82 TYR A O 1
ATOM 698 N N . PHE A 1 83 ? 3.192 5.522 2.384 1.00 81.06 83 PHE A N 1
ATOM 699 C CA . PHE A 1 83 ? 4.596 5.920 2.438 1.00 81.06 83 PHE A CA 1
ATOM 700 C C . PHE A 1 83 ? 5.528 4.841 1.874 1.00 81.06 83 PHE A C 1
ATOM 702 O O . PHE A 1 83 ? 6.432 5.144 1.095 1.00 81.06 83 PHE A O 1
ATOM 709 N N . TYR A 1 84 ? 5.279 3.569 2.191 1.00 76.62 84 TYR A N 1
ATOM 710 C CA . TYR A 1 84 ? 6.059 2.452 1.664 1.00 76.62 84 TYR A CA 1
ATOM 711 C C . TYR A 1 84 ? 5.959 2.354 0.137 1.00 76.62 84 TYR A C 1
ATOM 713 O O . TYR A 1 84 ? 6.967 2.223 -0.561 1.00 76.62 84 TYR A O 1
ATOM 721 N N . ASN A 1 85 ? 4.746 2.468 -0.403 1.00 71.38 85 ASN A N 1
ATOM 722 C CA . ASN A 1 85 ? 4.510 2.261 -1.830 1.00 71.38 85 ASN A CA 1
ATOM 723 C C . ASN A 1 85 ? 4.956 3.419 -2.716 1.00 71.38 85 ASN A C 1
ATOM 725 O O . ASN A 1 85 ? 5.315 3.185 -3.869 1.00 71.38 85 ASN A O 1
ATOM 729 N N . PHE A 1 86 ? 4.952 4.647 -2.203 1.00 73.81 86 PHE A N 1
ATOM 730 C CA . PHE A 1 86 ? 5.410 5.803 -2.969 1.00 73.81 86 PHE A CA 1
ATOM 731 C C . PHE A 1 86 ? 6.878 6.128 -2.724 1.00 73.81 86 PHE A C 1
ATOM 733 O O . PHE A 1 86 ? 7.617 6.348 -3.680 1.00 73.81 86 PHE A O 1
ATOM 740 N N . TYR A 1 87 ? 7.317 6.158 -1.468 1.00 78.75 87 TYR A N 1
ATOM 741 C CA . TYR A 1 87 ? 8.646 6.656 -1.133 1.00 78.75 87 TYR A CA 1
ATOM 742 C C . TYR A 1 87 ? 9.700 5.550 -1.219 1.00 78.75 87 TYR A C 1
ATOM 744 O O . TYR A 1 87 ? 10.632 5.640 -2.020 1.00 78.75 87 TYR A O 1
ATOM 752 N N . PHE A 1 88 ? 9.514 4.458 -0.471 1.00 81.44 88 PHE A N 1
ATOM 753 C CA . PHE A 1 88 ? 10.487 3.361 -0.445 1.00 81.44 88 PHE A CA 1
ATOM 754 C C . PHE A 1 88 ? 10.590 2.643 -1.791 1.00 81.44 88 PHE A C 1
ATOM 756 O O . PHE A 1 88 ? 11.698 2.392 -2.261 1.00 81.44 88 PHE A O 1
ATOM 763 N N . ALA A 1 89 ? 9.461 2.377 -2.454 1.00 81.38 89 ALA A N 1
ATOM 764 C CA . ALA A 1 89 ? 9.479 1.752 -3.776 1.00 81.38 89 ALA A CA 1
ATOM 765 C C . ALA A 1 89 ? 10.221 2.606 -4.821 1.00 81.38 89 ALA A C 1
ATOM 767 O O . ALA A 1 89 ? 10.952 2.058 -5.646 1.00 81.38 89 ALA A O 1
ATOM 768 N N . LYS A 1 90 ? 10.075 3.940 -4.772 1.00 84.25 90 LYS A N 1
ATOM 769 C CA . LYS A 1 90 ? 10.803 4.857 -5.660 1.00 84.25 90 LYS A CA 1
ATOM 770 C C . LYS A 1 90 ? 12.299 4.827 -5.380 1.00 84.25 90 LYS A C 1
ATOM 772 O O . LYS A 1 90 ? 13.074 4.698 -6.321 1.00 84.25 90 LYS A O 1
ATOM 777 N N . MET A 1 91 ? 12.697 4.923 -4.112 1.00 87.56 91 MET A N 1
ATOM 778 C CA . MET A 1 91 ? 14.108 4.889 -3.720 1.00 87.56 91 MET A CA 1
ATOM 779 C C . MET A 1 91 ? 14.783 3.577 -4.127 1.00 87.56 91 MET A C 1
ATOM 781 O O . MET A 1 91 ? 15.880 3.589 -4.675 1.00 87.56 91 MET A O 1
ATOM 785 N N . GLU A 1 92 ? 14.123 2.440 -3.898 1.00 87.56 92 GLU A N 1
ATOM 786 C CA . GLU A 1 92 ? 14.652 1.126 -4.273 1.00 87.56 92 GLU A CA 1
ATOM 787 C C . GLU A 1 92 ? 14.779 0.994 -5.797 1.00 87.56 92 GLU A C 1
ATOM 789 O O . GLU A 1 92 ? 15.804 0.529 -6.293 1.00 87.56 92 GLU A O 1
ATOM 794 N N . ALA A 1 93 ? 13.783 1.474 -6.552 1.00 88.38 93 ALA A N 1
ATOM 795 C CA . ALA A 1 93 ? 13.857 1.525 -8.008 1.00 88.38 93 ALA A CA 1
ATOM 796 C C . ALA A 1 93 ? 14.981 2.453 -8.502 1.00 88.38 93 ALA A C 1
ATOM 798 O O . ALA A 1 93 ? 15.682 2.089 -9.441 1.00 88.38 93 ALA A O 1
ATOM 799 N N . GLN A 1 94 ? 15.191 3.611 -7.864 1.00 90.62 94 GLN A N 1
ATOM 800 C CA . GLN A 1 94 ? 16.285 4.540 -8.183 1.00 90.62 94 GLN A CA 1
ATOM 801 C C . GLN A 1 94 ? 17.648 3.904 -7.948 1.00 90.62 94 GLN A C 1
ATOM 803 O O . GLN A 1 94 ? 18.459 3.864 -8.869 1.00 90.62 94 GLN A O 1
ATOM 808 N N . LYS A 1 95 ? 17.853 3.297 -6.778 1.00 91.94 95 LYS A N 1
ATOM 809 C CA . LYS A 1 95 ? 19.085 2.570 -6.475 1.00 91.94 95 LYS A CA 1
ATOM 810 C C . LYS A 1 95 ? 19.347 1.462 -7.500 1.00 91.94 95 LYS A C 1
ATOM 812 O O . LYS A 1 95 ? 20.455 1.324 -8.008 1.00 91.94 95 LYS A O 1
ATOM 817 N N . LYS A 1 96 ? 18.313 0.696 -7.865 1.00 90.12 96 LYS A N 1
ATOM 818 C CA . LYS A 1 96 ? 18.444 -0.375 -8.862 1.00 90.12 96 LYS A CA 1
ATOM 819 C C . LYS A 1 96 ? 18.724 0.155 -10.272 1.00 90.12 96 LYS A C 1
ATOM 821 O O . LYS A 1 96 ? 19.425 -0.498 -11.040 1.00 90.12 96 LYS A O 1
ATOM 826 N N . ALA A 1 97 ? 18.190 1.320 -10.623 1.00 91.50 97 ALA A N 1
ATOM 827 C CA . ALA A 1 97 ? 18.469 1.969 -11.897 1.00 91.50 97 ALA A CA 1
ATOM 828 C C . ALA A 1 97 ? 19.914 2.470 -11.993 1.00 91.50 97 ALA A C 1
ATOM 830 O O . ALA A 1 97 ? 20.536 2.282 -13.036 1.00 91.50 97 ALA A O 1
ATOM 831 N N . GLU A 1 98 ? 20.459 3.024 -10.908 1.00 92.12 98 GLU A N 1
ATOM 832 C CA . GLU A 1 98 ? 21.873 3.408 -10.814 1.00 92.12 98 GLU A CA 1
ATOM 833 C C . GLU A 1 98 ? 22.790 2.185 -10.969 1.00 92.12 98 GLU A C 1
ATOM 835 O O . GLU A 1 98 ? 23.693 2.199 -11.804 1.00 92.12 98 GLU A O 1
ATOM 840 N N . GLU A 1 99 ? 22.498 1.087 -10.258 1.00 92.62 99 GLU A N 1
ATOM 841 C CA . GLU A 1 99 ? 23.255 -0.174 -10.353 1.00 92.62 99 GLU A CA 1
ATOM 842 C C . GLU A 1 99 ? 23.267 -0.768 -11.773 1.00 92.62 99 GLU A C 1
ATOM 844 O O . GLU A 1 99 ? 24.250 -1.376 -12.193 1.00 92.62 99 GLU A O 1
ATOM 849 N N . LEU A 1 100 ? 22.168 -0.622 -12.519 1.00 89.25 100 LEU A N 1
ATOM 850 C CA . LEU A 1 100 ? 21.986 -1.241 -13.838 1.00 89.25 100 LEU A CA 1
ATOM 851 C C . LEU A 1 100 ? 22.238 -0.282 -15.013 1.00 89.25 100 LEU A C 1
ATOM 853 O O . LEU A 1 100 ? 22.073 -0.684 -16.174 1.00 89.25 100 LEU A O 1
ATOM 857 N N . ASN A 1 101 ? 22.632 0.964 -14.727 1.00 88.81 101 ASN A N 1
ATOM 858 C CA . ASN A 1 101 ? 22.735 2.057 -15.696 1.00 88.81 101 ASN A CA 1
ATOM 859 C C . ASN A 1 101 ? 21.481 2.126 -16.594 1.00 88.81 101 ASN A C 1
ATOM 861 O O . ASN A 1 101 ? 21.519 1.904 -17.813 1.00 88.81 101 ASN A O 1
ATOM 865 N N . ALA A 1 102 ? 20.343 2.312 -15.932 1.00 91.44 102 ALA A N 1
ATOM 866 C CA . ALA A 1 102 ? 19.000 2.270 -16.489 1.00 91.44 102 ALA A CA 1
ATOM 867 C C . ALA A 1 102 ? 18.178 3.477 -16.008 1.00 91.44 102 ALA A C 1
ATOM 869 O O . ALA A 1 102 ? 18.639 4.282 -15.204 1.00 91.44 102 ALA A O 1
ATOM 870 N N . VAL A 1 103 ? 16.950 3.621 -16.509 1.00 90.25 103 VAL A N 1
ATOM 871 C CA . VAL A 1 103 ? 16.060 4.741 -16.174 1.00 90.25 103 VAL A CA 1
ATOM 872 C C . VAL A 1 103 ? 14.895 4.237 -15.333 1.00 90.25 103 VAL A C 1
ATOM 874 O O . VAL A 1 103 ? 14.286 3.217 -15.657 1.00 90.25 103 VAL A O 1
ATOM 877 N N . VAL A 1 104 ? 14.560 4.968 -14.267 1.00 91.31 104 VAL A N 1
ATOM 878 C CA . VAL A 1 104 ? 13.311 4.749 -13.529 1.00 91.31 104 VAL A CA 1
ATOM 879 C C . VAL A 1 104 ? 12.181 5.495 -14.211 1.00 91.31 104 VAL A C 1
ATOM 881 O O . VAL A 1 104 ? 12.256 6.708 -14.404 1.00 91.31 104 VAL A O 1
ATOM 884 N N . LEU A 1 105 ? 11.094 4.790 -14.489 1.00 88.94 105 LEU A N 1
ATOM 885 C CA . LEU A 1 105 ? 9.838 5.378 -14.929 1.00 88.94 105 LEU A CA 1
ATOM 886 C C . LEU A 1 105 ? 8.710 4.935 -14.009 1.00 88.94 105 LEU A C 1
ATOM 888 O O . LEU A 1 105 ? 8.819 3.955 -13.274 1.00 88.94 105 LEU A O 1
ATOM 892 N N . SER A 1 106 ? 7.608 5.664 -14.057 1.00 84.19 106 SER A N 1
ATOM 893 C CA . SER A 1 106 ? 6.339 5.179 -13.541 1.00 84.19 106 SER A CA 1
ATOM 894 C C . SER A 1 106 ? 5.629 4.347 -14.620 1.00 84.19 106 SER A C 1
ATOM 896 O O . SER A 1 106 ? 5.815 4.574 -15.817 1.00 84.19 106 SER A O 1
ATOM 898 N N . MET A 1 107 ? 4.839 3.354 -14.206 1.00 80.69 107 MET A N 1
ATOM 899 C CA . MET A 1 107 ? 4.142 2.419 -15.108 1.00 80.69 107 MET A CA 1
ATOM 900 C C . MET A 1 107 ? 3.261 3.113 -16.161 1.00 80.69 107 MET A C 1
ATOM 902 O O . MET A 1 107 ? 3.158 2.640 -17.287 1.00 80.69 107 MET A O 1
ATOM 906 N N . ASP A 1 108 ? 2.664 4.254 -15.826 1.00 79.94 108 ASP A N 1
ATOM 907 C CA . ASP A 1 108 ? 1.855 5.077 -16.730 1.00 79.94 108 ASP A CA 1
ATOM 908 C C . ASP A 1 108 ? 2.671 5.726 -17.858 1.00 79.94 108 ASP A C 1
ATOM 910 O O . ASP A 1 108 ? 2.136 5.927 -18.946 1.00 79.94 108 ASP A O 1
ATOM 914 N N . LYS A 1 109 ? 3.960 6.000 -17.626 1.00 83.12 109 LYS A N 1
ATOM 915 C CA . LYS A 1 109 ? 4.889 6.587 -18.610 1.00 83.12 109 LYS A CA 1
ATOM 916 C C . LYS A 1 109 ? 5.593 5.543 -19.472 1.00 83.12 109 LYS A C 1
ATOM 918 O O . LYS A 1 109 ? 6.286 5.889 -20.424 1.00 83.12 109 LYS A O 1
ATOM 923 N N . LEU A 1 110 ? 5.423 4.262 -19.149 1.00 81.00 110 LEU A N 1
ATOM 924 C CA . LEU A 1 110 ? 6.037 3.148 -19.867 1.00 81.00 110 LEU A CA 1
ATOM 925 C C . LEU A 1 110 ? 5.577 3.090 -21.331 1.00 81.00 110 LEU A C 1
ATOM 927 O O . LEU A 1 110 ? 6.374 2.824 -22.226 1.00 81.00 110 LEU A O 1
ATOM 931 N N . LYS A 1 111 ? 4.292 3.389 -21.565 1.00 79.06 111 LYS A N 1
ATOM 932 C CA . LYS A 1 111 ? 3.666 3.416 -22.895 1.00 79.06 111 LYS A CA 1
ATOM 933 C C . LYS A 1 111 ? 4.305 4.450 -23.832 1.00 79.06 111 LYS A C 1
ATOM 935 O O . LYS A 1 111 ? 4.385 4.214 -25.031 1.00 79.06 111 LYS A O 1
ATOM 940 N N . ASP A 1 112 ? 4.797 5.556 -23.274 1.00 82.69 112 ASP A N 1
ATOM 941 C CA . ASP A 1 112 ? 5.363 6.677 -24.030 1.00 82.69 112 ASP A CA 1
ATOM 942 C C . ASP A 1 112 ? 6.878 6.510 -24.255 1.00 82.69 112 ASP A C 1
ATOM 944 O O . ASP A 1 112 ? 7.495 7.271 -24.998 1.00 82.69 112 ASP A O 1
ATOM 948 N N . PHE A 1 113 ? 7.506 5.514 -23.618 1.00 80.06 113 PHE A N 1
ATOM 949 C CA . PHE A 1 113 ? 8.959 5.335 -23.638 1.00 80.06 113 PHE A CA 1
ATOM 950 C C . PHE A 1 113 ? 9.482 4.602 -24.890 1.00 80.06 113 PHE A C 1
ATOM 952 O O . PHE A 1 113 ? 10.681 4.644 -25.177 1.00 80.06 113 PHE A O 1
ATOM 959 N N . GLY A 1 114 ? 8.599 3.961 -25.663 1.00 82.38 114 GLY A N 1
ATOM 960 C CA . GLY A 1 114 ? 8.943 3.231 -26.888 1.00 82.38 114 GLY A CA 1
ATOM 961 C C . GLY A 1 114 ? 9.415 1.795 -26.630 1.00 82.38 114 GLY A C 1
ATOM 962 O O . GLY A 1 114 ? 8.845 1.100 -25.797 1.00 82.38 114 GLY A O 1
ATOM 963 N N . SER A 1 115 ? 10.435 1.327 -27.359 1.00 83.56 115 SER A N 1
ATOM 964 C CA . SER A 1 115 ? 11.016 -0.015 -27.159 1.00 83.56 115 SER A CA 1
ATOM 965 C C . SER A 1 115 ? 11.964 -0.035 -25.958 1.00 83.56 115 SER A C 1
ATOM 967 O O . SER A 1 115 ? 12.922 0.743 -25.886 1.00 83.56 115 SER A O 1
ATOM 969 N N . TYR A 1 116 ? 11.709 -0.932 -25.008 1.00 86.5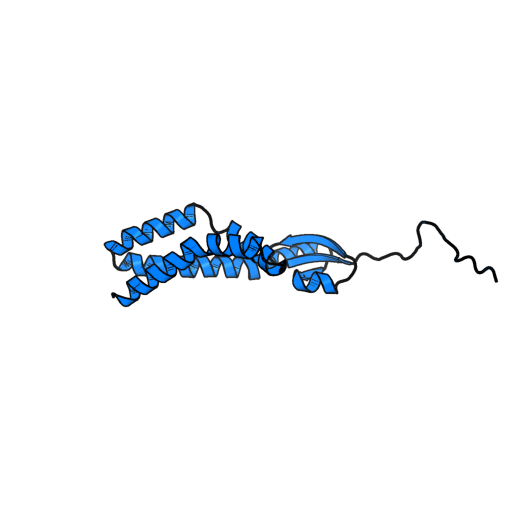6 116 TYR A N 1
ATOM 970 C CA . TYR A 1 116 ? 12.490 -1.046 -23.782 1.00 86.56 116 TYR A CA 1
ATOM 971 C C . TYR A 1 116 ? 12.599 -2.486 -23.296 1.00 86.56 116 TYR A C 1
ATOM 973 O O . TYR A 1 116 ? 11.688 -3.295 -23.458 1.00 86.56 116 TYR A O 1
ATOM 981 N N . LYS A 1 117 ? 13.688 -2.755 -22.576 1.00 87.06 117 LYS A N 1
ATOM 982 C CA . LYS A 1 117 ? 13.850 -3.955 -21.765 1.00 87.06 117 LYS A CA 1
ATOM 983 C C . LYS A 1 117 ? 13.483 -3.633 -20.322 1.00 87.06 117 LYS A C 1
ATOM 985 O O . LYS A 1 117 ? 14.114 -2.774 -19.700 1.00 87.06 117 LYS A O 1
ATOM 990 N N . LEU A 1 118 ? 12.469 -4.312 -19.786 1.00 87.88 118 LEU A N 1
ATOM 991 C CA . LEU A 1 118 ? 12.112 -4.226 -18.369 1.00 87.88 118 LEU A CA 1
ATOM 992 C C . LEU A 1 118 ? 13.154 -4.982 -17.537 1.00 87.88 118 LEU A C 1
ATOM 994 O O . LEU A 1 118 ? 13.361 -6.176 -17.738 1.00 87.88 118 LEU A O 1
ATOM 998 N N . LEU A 1 119 ? 13.815 -4.285 -16.614 1.00 88.25 119 LEU A N 1
ATOM 999 C CA . LEU A 1 119 ? 14.887 -4.852 -15.791 1.00 88.25 119 LEU A CA 1
ATOM 1000 C C . LEU A 1 119 ? 14.450 -5.113 -14.351 1.00 88.25 119 LEU A C 1
ATOM 1002 O O . LEU A 1 119 ? 14.913 -6.063 -13.727 1.00 88.25 119 LEU A O 1
ATOM 1006 N N . TYR A 1 120 ? 13.573 -4.269 -13.811 1.00 87.00 120 TYR A N 1
ATOM 1007 C CA . TYR A 1 120 ? 13.078 -4.394 -12.443 1.00 87.00 120 TYR A CA 1
ATOM 1008 C C . TYR A 1 120 ? 11.727 -3.685 -12.298 1.00 87.00 120 TYR A C 1
ATOM 1010 O O . TYR A 1 120 ? 11.460 -2.699 -12.984 1.00 87.00 120 TYR A O 1
ATOM 1018 N N . LYS A 1 121 ? 10.866 -4.183 -11.406 1.00 83.88 121 LYS A N 1
ATOM 1019 C CA . LYS A 1 121 ? 9.554 -3.596 -11.096 1.00 83.88 121 LYS A CA 1
ATOM 1020 C C . LYS A 1 121 ? 9.338 -3.602 -9.587 1.00 83.88 121 LYS A C 1
ATOM 1022 O O . LYS A 1 121 ? 9.413 -4.658 -8.959 1.00 83.88 121 LYS A O 1
ATOM 1027 N N . LYS A 1 122 ? 9.012 -2.439 -9.020 1.00 81.94 122 LYS A N 1
ATOM 1028 C CA . LYS A 1 122 ? 8.658 -2.288 -7.605 1.00 81.94 122 LYS A CA 1
ATOM 1029 C C . LYS A 1 122 ? 7.594 -1.216 -7.428 1.00 81.94 122 LYS A C 1
ATOM 1031 O O . LYS A 1 122 ? 7.800 -0.050 -7.756 1.00 81.94 122 LYS A O 1
ATOM 1036 N N . GLY A 1 123 ? 6.444 -1.613 -6.887 1.00 74.81 123 GLY A N 1
ATOM 1037 C CA . GLY A 1 123 ? 5.302 -0.709 -6.770 1.00 74.81 123 GLY A CA 1
ATOM 1038 C C . GLY A 1 123 ? 4.876 -0.180 -8.143 1.00 74.81 123 GLY A C 1
ATOM 1039 O O . GLY A 1 123 ? 4.704 -0.947 -9.092 1.00 74.81 123 GLY A O 1
ATOM 1040 N N . PHE A 1 124 ? 4.756 1.142 -8.240 1.00 77.50 124 PHE A N 1
ATOM 1041 C CA . PHE A 1 124 ? 4.461 1.867 -9.480 1.00 77.50 124 PHE A CA 1
ATOM 1042 C C . PHE A 1 124 ? 5.665 2.129 -10.370 1.00 77.50 124 PHE A C 1
ATOM 1044 O O . PHE A 1 124 ? 5.499 2.614 -11.490 1.00 77.50 124 PHE A O 1
ATOM 1051 N N . TYR A 1 125 ? 6.860 1.863 -9.859 1.00 84.75 125 TYR A N 1
ATOM 1052 C CA . TYR A 1 125 ? 8.094 2.205 -10.525 1.00 84.75 125 TYR A CA 1
ATOM 1053 C C . TYR A 1 125 ? 8.661 0.985 -11.227 1.00 84.75 125 TYR A C 1
ATOM 1055 O O . TYR A 1 125 ? 8.642 -0.146 -10.731 1.00 84.75 125 TYR A O 1
ATOM 1063 N N . VAL A 1 126 ? 9.179 1.242 -12.409 1.00 88.00 126 VAL A N 1
ATOM 1064 C CA . VAL A 1 126 ? 9.869 0.274 -13.241 1.00 88.00 126 VAL A CA 1
ATOM 1065 C C . VAL A 1 126 ? 11.239 0.819 -13.578 1.00 88.00 126 VAL A C 1
ATOM 1067 O O . VAL A 1 126 ? 11.423 2.021 -13.755 1.00 88.00 126 VAL A O 1
ATOM 1070 N N . VAL A 1 127 ? 12.200 -0.081 -13.673 1.00 89.56 127 VAL A N 1
ATOM 1071 C CA . VAL A 1 127 ? 13.533 0.217 -14.170 1.00 89.56 127 VAL A CA 1
ATOM 1072 C C . VAL A 1 127 ? 13.616 -0.379 -15.553 1.00 89.56 127 VAL A C 1
ATOM 1074 O O . VAL A 1 127 ? 13.451 -1.590 -15.734 1.00 89.56 127 VAL A O 1
ATOM 1077 N N . VAL A 1 128 ? 13.845 0.484 -16.529 1.00 90.25 128 VAL A N 1
ATOM 1078 C CA . VAL A 1 128 ? 13.888 0.114 -17.935 1.00 90.25 128 VAL A CA 1
ATOM 1079 C C . VAL A 1 128 ? 15.176 0.589 -18.570 1.00 90.25 128 VAL A C 1
ATOM 1081 O O . VAL A 1 128 ? 15.720 1.640 -18.228 1.00 90.25 128 VAL A O 1
ATOM 1084 N N . LYS A 1 129 ? 15.656 -0.181 -19.540 1.00 89.25 129 LYS A N 1
ATOM 1085 C CA . LYS A 1 129 ? 16.744 0.236 -20.418 1.00 89.25 129 LYS A CA 1
ATOM 1086 C C . LYS A 1 129 ? 16.199 0.359 -21.827 1.00 89.25 129 LYS A C 1
ATOM 1088 O O . LYS A 1 129 ? 15.526 -0.554 -22.301 1.00 89.25 129 LYS A O 1
ATOM 1093 N N . LYS A 1 130 ? 16.466 1.491 -22.478 1.00 80.94 130 LYS A N 1
ATOM 1094 C CA . LYS A 1 130 ? 16.072 1.694 -23.872 1.00 80.94 130 LYS A CA 1
ATOM 1095 C C . LYS A 1 130 ? 16.768 0.637 -24.721 1.00 80.94 130 LYS A C 1
ATOM 1097 O O . LYS A 1 130 ? 17.993 0.513 -24.660 1.00 80.94 130 LYS A O 1
ATOM 1102 N N . GLU A 1 131 ? 15.998 -0.124 -25.485 1.00 77.38 131 GLU A N 1
ATOM 1103 C CA . GLU A 1 131 ? 16.595 -1.002 -26.481 1.00 77.38 131 GLU A CA 1
ATOM 1104 C C . GLU A 1 131 ? 17.064 -0.123 -27.639 1.00 77.38 131 GLU A C 1
ATOM 1106 O O . GLU A 1 131 ? 16.305 0.693 -28.170 1.00 77.38 131 GLU A O 1
ATOM 1111 N N . LYS A 1 132 ? 18.345 -0.237 -28.010 1.00 60.38 132 LYS A N 1
ATOM 1112 C CA . LYS A 1 132 ? 18.773 0.236 -29.324 1.00 60.38 132 LYS A CA 1
ATOM 1113 C C . LYS A 1 132 ? 18.112 -0.706 -30.318 1.00 60.38 132 LYS A C 1
ATOM 1115 O O . LYS A 1 132 ? 18.569 -1.830 -30.483 1.00 60.38 132 LYS A O 1
ATOM 1120 N N . TYR A 1 133 ? 17.013 -0.263 -30.913 1.00 49.00 133 TYR A N 1
ATOM 1121 C CA . TYR A 1 133 ? 16.454 -0.927 -32.077 1.00 49.00 133 TYR A CA 1
ATOM 1122 C C . TYR A 1 133 ? 17.480 -0.756 -33.197 1.00 49.00 133 TYR A C 1
ATOM 1124 O O . TYR A 1 133 ? 17.610 0.326 -33.771 1.00 49.00 133 TYR A O 1
ATOM 1132 N N . ASP A 1 134 ? 18.303 -1.777 -33.415 1.00 49.16 134 ASP A N 1
ATOM 1133 C CA . ASP A 1 134 ? 19.203 -1.799 -34.553 1.00 49.16 134 ASP A CA 1
ATOM 1134 C C . ASP A 1 134 ? 18.348 -2.145 -35.773 1.00 49.16 134 ASP A C 1
ATOM 1136 O O . ASP A 1 134 ? 17.900 -3.275 -35.947 1.00 49.16 134 ASP A O 1
ATOM 1140 N N . HIS A 1 135 ? 18.033 -1.137 -36.586 1.00 51.94 135 HIS A N 1
ATOM 1141 C CA . HIS A 1 135 ? 17.317 -1.321 -37.849 1.00 51.94 135 HIS A CA 1
ATOM 1142 C C . HIS A 1 135 ? 18.162 -2.050 -38.908 1.00 51.94 135 HIS A C 1
ATOM 1144 O O . HIS A 1 135 ? 17.765 -2.088 -40.075 1.00 51.94 135 HIS A O 1
ATOM 1150 N N . THR A 1 136 ? 19.307 -2.643 -38.549 1.00 50.56 136 THR A N 1
ATOM 1151 C CA . THR A 1 136 ? 19.950 -3.647 -39.395 1.00 50.56 136 THR A CA 1
ATOM 1152 C C . THR A 1 136 ? 19.023 -4.847 -39.508 1.00 50.56 136 THR A C 1
ATOM 1154 O O . THR A 1 136 ? 19.001 -5.753 -38.685 1.00 50.56 136 THR A O 1
ATOM 1157 N N . ASN A 1 137 ? 18.200 -4.809 -40.553 1.00 46.56 137 ASN A N 1
ATOM 1158 C CA . ASN A 1 137 ? 17.387 -5.912 -41.023 1.00 46.56 137 ASN A CA 1
ATOM 1159 C C . ASN A 1 137 ? 18.228 -7.203 -40.967 1.00 46.56 137 ASN A C 1
ATOM 1161 O O . ASN A 1 137 ? 19.141 -7.344 -41.787 1.00 46.56 137 ASN A O 1
ATOM 1165 N N . PRO A 1 138 ? 17.958 -8.139 -40.037 1.00 50.16 138 PRO A N 1
ATOM 1166 C CA . PRO A 1 138 ? 18.811 -9.313 -39.843 1.00 50.16 138 PRO A CA 1
ATOM 1167 C C . PRO A 1 138 ? 18.776 -10.257 -41.053 1.00 50.16 138 PRO A C 1
ATOM 1169 O O . PRO A 1 138 ? 19.576 -11.181 -41.146 1.00 50.16 138 PRO A O 1
ATOM 1172 N N . PHE A 1 139 ? 17.866 -9.999 -41.996 1.00 57.28 139 PHE A N 1
ATOM 1173 C CA . PHE A 1 139 ? 17.679 -10.757 -43.223 1.00 57.28 139 PHE A CA 1
ATOM 1174 C C . PHE A 1 139 ? 18.174 -10.030 -44.482 1.00 57.28 139 PHE A C 1
ATOM 1176 O O . PHE A 1 139 ? 17.998 -10.551 -45.577 1.00 57.28 139 PHE A O 1
ATOM 1183 N N . GLY A 1 140 ? 18.769 -8.834 -44.363 1.00 49.09 140 GLY A N 1
ATOM 1184 C CA . GLY A 1 140 ? 19.447 -8.169 -45.482 1.00 49.09 140 GLY A CA 1
ATOM 1185 C C . GLY A 1 140 ? 18.585 -7.905 -46.725 1.00 49.09 140 GLY A C 1
ATOM 1186 O O . GLY A 1 140 ? 19.132 -7.817 -47.822 1.00 49.09 140 GLY A O 1
ATOM 1187 N N . TYR A 1 141 ? 17.257 -7.781 -46.599 1.00 50.38 141 TYR A N 1
ATOM 1188 C CA . TYR A 1 141 ? 16.403 -7.513 -47.760 1.00 50.38 141 TYR A CA 1
ATOM 1189 C C . TYR A 1 141 ? 16.711 -6.130 -48.341 1.00 50.38 141 TYR A C 1
ATOM 1191 O O . TYR A 1 141 ? 16.260 -5.102 -47.829 1.00 50.38 141 TYR A O 1
ATOM 1199 N N . VAL A 1 142 ? 17.464 -6.121 -49.440 1.00 54.34 142 VAL A N 1
ATOM 1200 C CA . VAL A 1 142 ? 17.516 -5.002 -50.376 1.00 54.34 142 VAL A CA 1
ATOM 1201 C C . VAL A 1 142 ? 16.133 -4.915 -51.008 1.00 54.34 142 VAL A C 1
ATOM 1203 O O . VAL A 1 142 ? 15.631 -5.887 -51.570 1.00 54.34 142 VAL A O 1
ATOM 1206 N N . LYS A 1 143 ? 15.483 -3.761 -50.866 1.00 52.72 143 LYS A N 1
ATOM 1207 C CA . LYS A 1 143 ? 14.194 -3.487 -51.500 1.00 52.72 143 LYS A CA 1
ATOM 1208 C C . LYS A 1 143 ? 14.400 -3.591 -53.018 1.00 52.72 143 LYS A C 1
ATOM 1210 O O . LYS A 1 143 ? 15.048 -2.716 -53.583 1.00 52.72 143 LYS A O 1
ATOM 1215 N N . ASP A 1 144 ? 13.911 -4.666 -53.643 1.00 55.16 144 ASP A N 1
ATOM 1216 C CA . ASP A 1 144 ? 14.022 -4.879 -55.092 1.00 55.16 144 ASP A CA 1
ATOM 1217 C C . ASP A 1 144 ? 13.278 -3.738 -55.806 1.00 55.16 144 ASP A C 1
ATOM 1219 O O . ASP A 1 144 ? 12.047 -3.681 -55.821 1.00 55.16 144 ASP A O 1
ATOM 1223 N N . GLN A 1 145 ? 14.030 -2.762 -56.317 1.00 54.06 145 GLN A N 1
ATOM 1224 C CA . GLN A 1 145 ? 13.518 -1.712 -57.191 1.00 54.06 145 GLN A CA 1
ATOM 1225 C C . GLN A 1 145 ? 13.582 -2.212 -58.635 1.00 54.06 145 GLN A C 1
ATOM 1227 O O . GLN A 1 145 ? 14.344 -1.693 -59.447 1.00 54.06 145 GLN A O 1
ATOM 1232 N N . ARG A 1 146 ? 12.767 -3.212 -58.975 1.00 45.62 146 ARG A N 1
ATOM 1233 C CA . ARG A 1 146 ? 12.441 -3.468 -60.379 1.00 45.62 146 ARG A CA 1
ATOM 1234 C C . ARG A 1 146 ? 11.312 -2.536 -60.804 1.00 45.62 146 ARG A C 1
ATOM 1236 O O . ARG A 1 146 ? 10.160 -2.718 -60.413 1.00 45.62 146 ARG A O 1
ATOM 1243 N N . ARG A 1 147 ? 11.693 -1.509 -61.564 1.00 43.78 147 ARG A N 1
ATOM 1244 C CA . ARG A 1 147 ? 10.866 -0.890 -62.604 1.00 43.78 147 ARG A CA 1
ATOM 1245 C C . ARG A 1 147 ? 11.212 -1.541 -63.933 1.00 43.78 147 ARG A C 1
ATOM 1247 O O . ARG A 1 147 ? 12.413 -1.835 -64.118 1.00 43.78 147 ARG A O 1
#

Foldseek 3Di:
DVVLLVVLVVLLCCLVCVLVVLVVVLVPDPDVLSVLQNVLLVVLVDPVLVVLSVVLVVVVVPDVVSSVVSVCSSVVSVVVSVCCQPPVQVVVLVVVCVVVVWDKDFPVCPVVLPAWDFDDDGRRITTIHHDPPPPPPPVPDDPPPDD

pLDDT: mean 80.02, std 12.14, range [43.78, 92.62]

Radius of gyration: 23.69 Å; chains: 1; bounding box: 44×22×90 Å

Organism: NCBI:txid1424653